Protein AF-A0A2P9H4E4-F1 (afdb_monomer_lite)

Sequence (121 aa):
MMVEVPLAALSIQDFEADFLSIGSNDLVQYLTAASRESGQLASLQDPLRLAALGLIRHVVTHASARNIDVSLCGDMAADPRCIPALLATGLRALSLAPAAQAAVRSAIAGFSGELPESASN

Radius of gyration: 14.09 Å; chains: 1; bounding box: 38×31×35 Å

Secondary structure (DSSP, 8-state):
-EE-SHHHHHTGGG---SEEEEEHHHHHHHHHT--TT-GGGGGGG-TT-HHHHHHHHHHHHHHHHTT-EEEEESHHHH-TTTHHHHHHTT--EE---GGGHHHHHHHHHT--SPPPPP---

Structure (mmCIF, N/CA/C/O backbone):
data_AF-A0A2P9H4E4-F1
#
_entry.id   AF-A0A2P9H4E4-F1
#
loop_
_atom_site.group_PDB
_atom_site.id
_atom_site.type_symbol
_atom_site.label_atom_id
_atom_site.label_alt_id
_atom_site.label_comp_id
_atom_site.label_asym_id
_atom_site.label_entity_id
_atom_site.label_seq_id
_atom_site.pdbx_PDB_ins_code
_atom_site.Cartn_x
_atom_site.Cartn_y
_atom_site.Cartn_z
_atom_site.occupancy
_atom_site.B_iso_or_equiv
_atom_site.auth_seq_id
_atom_site.auth_comp_id
_atom_site.auth_asym_id
_atom_site.auth_atom_id
_atom_site.pdbx_PDB_model_num
ATOM 1 N N . MET A 1 1 ? 3.877 3.255 -13.603 1.00 96.38 1 MET A N 1
ATOM 2 C CA . MET A 1 1 ? 2.403 3.300 -13.678 1.00 96.38 1 MET A CA 1
ATOM 3 C C . MET A 1 1 ? 1.810 3.310 -12.276 1.00 96.38 1 MET A C 1
ATOM 5 O O . MET A 1 1 ? 2.367 2.677 -11.384 1.00 96.38 1 MET A O 1
ATOM 9 N N . MET A 1 2 ? 0.708 4.032 -12.076 1.00 97.88 2 MET A N 1
ATOM 10 C CA . MET A 1 2 ? -0.043 3.999 -10.821 1.00 97.88 2 MET A CA 1
ATOM 11 C C . MET A 1 2 ? -0.971 2.777 -10.784 1.00 97.88 2 MET A C 1
ATOM 13 O O . MET A 1 2 ? -1.702 2.526 -11.737 1.00 97.88 2 MET A O 1
ATOM 17 N N . VAL A 1 3 ? -0.919 2.004 -9.700 1.00 98.25 3 VAL A N 1
ATOM 18 C CA . VAL A 1 3 ? -1.749 0.819 -9.459 1.00 98.25 3 VAL A CA 1
ATOM 19 C C . VAL A 1 3 ? -2.725 1.154 -8.338 1.00 98.25 3 VAL A C 1
ATOM 21 O O . VAL A 1 3 ? -2.450 0.936 -7.160 1.00 98.25 3 VAL A O 1
ATOM 24 N N . GLU A 1 4 ? -3.842 1.765 -8.709 1.00 97.62 4 GLU A N 1
ATOM 25 C CA . GLU A 1 4 ? -4.846 2.260 -7.756 1.00 97.62 4 GLU A CA 1
ATOM 26 C C . GLU A 1 4 ? -6.275 1.819 -8.091 1.00 97.62 4 GLU A C 1
ATOM 28 O O . GLU A 1 4 ? -7.189 1.993 -7.297 1.00 97.62 4 GLU A O 1
ATOM 33 N N . VAL A 1 5 ? -6.469 1.183 -9.247 1.00 97.44 5 VAL A N 1
ATOM 34 C CA . VAL A 1 5 ? -7.741 0.571 -9.638 1.00 97.44 5 VAL A CA 1
ATOM 35 C C . VAL A 1 5 ? -7.625 -0.946 -9.456 1.00 97.44 5 VAL A C 1
ATOM 37 O O . VAL A 1 5 ? -6.637 -1.524 -9.918 1.00 97.44 5 VAL A O 1
ATOM 40 N N . PRO A 1 6 ? -8.620 -1.633 -8.855 1.00 96.38 6 PRO A N 1
ATOM 41 C CA . PRO A 1 6 ? -8.560 -3.077 -8.626 1.00 96.38 6 PRO A CA 1
ATOM 42 C C . PRO A 1 6 ? -8.292 -3.894 -9.893 1.00 96.38 6 PRO A C 1
ATOM 44 O O . PRO A 1 6 ? -7.540 -4.859 -9.838 1.00 96.38 6 PRO A O 1
ATOM 47 N N . LEU A 1 7 ? -8.834 -3.474 -11.042 1.00 97.44 7 LEU A N 1
ATOM 48 C CA . LEU A 1 7 ? -8.539 -4.088 -12.340 1.00 97.44 7 LEU A CA 1
ATOM 49 C C . LEU A 1 7 ? -7.035 -4.080 -12.646 1.00 97.44 7 LEU A C 1
ATOM 51 O O . LEU A 1 7 ? -6.489 -5.111 -13.011 1.00 97.44 7 LEU A O 1
ATOM 55 N N . ALA A 1 8 ? -6.359 -2.943 -12.459 1.00 97.50 8 ALA A N 1
ATOM 56 C CA . ALA A 1 8 ? -4.927 -2.830 -12.726 1.00 97.50 8 ALA A CA 1
ATOM 57 C C . ALA A 1 8 ? -4.098 -3.715 -11.784 1.00 97.50 8 ALA A C 1
ATOM 59 O O . ALA A 1 8 ? -3.103 -4.296 -12.205 1.00 97.50 8 ALA A O 1
ATOM 60 N N . ALA A 1 9 ? -4.523 -3.845 -10.524 1.00 97.44 9 ALA A N 1
ATOM 61 C CA . ALA A 1 9 ? -3.876 -4.741 -9.572 1.00 97.44 9 ALA A CA 1
ATOM 62 C C . ALA A 1 9 ? -4.087 -6.219 -9.942 1.00 97.44 9 ALA A C 1
ATOM 64 O O . ALA A 1 9 ? -3.131 -6.979 -9.913 1.00 97.44 9 ALA A O 1
ATOM 65 N N . LEU A 1 10 ? -5.310 -6.619 -10.309 1.00 97.62 10 LEU A N 1
ATOM 66 C CA . LEU A 1 10 ? -5.666 -8.001 -10.670 1.00 97.62 10 LEU A CA 1
ATOM 67 C C . LEU A 1 10 ? -5.080 -8.457 -12.015 1.00 97.62 10 LEU A C 1
ATOM 69 O O . LEU A 1 10 ? -4.829 -9.644 -12.206 1.00 97.62 10 LEU A O 1
ATOM 73 N N . SER A 1 11 ? -4.893 -7.520 -12.942 1.00 97.19 11 SER A N 1
ATOM 74 C CA . SER A 1 11 ? -4.360 -7.752 -14.288 1.00 97.19 11 SER A CA 1
ATOM 75 C C . SER A 1 11 ? -2.938 -7.216 -14.440 1.00 97.19 11 SER A C 1
ATOM 77 O O . SER A 1 11 ? -2.539 -6.827 -15.533 1.00 97.19 11 SER A O 1
ATOM 79 N N . ILE A 1 12 ? -2.152 -7.159 -13.360 1.00 96.88 12 ILE A N 1
ATOM 80 C CA . 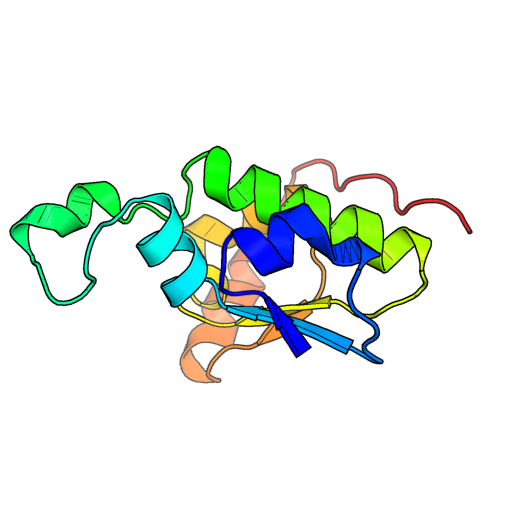ILE A 1 12 ? -0.846 -6.483 -13.374 1.00 96.88 12 ILE A CA 1
ATOM 81 C C . ILE A 1 12 ? 0.128 -7.069 -14.415 1.00 96.88 12 ILE A C 1
ATOM 83 O O . ILE A 1 12 ? 0.994 -6.359 -14.921 1.00 96.88 12 ILE A O 1
ATOM 87 N N . GLN A 1 13 ? -0.038 -8.340 -14.797 1.00 94.62 13 GLN A N 1
ATOM 88 C CA . GLN A 1 13 ? 0.718 -8.979 -15.878 1.00 94.62 13 GLN A CA 1
ATOM 89 C C . GLN A 1 13 ? 0.506 -8.376 -17.266 1.00 94.62 13 GLN A C 1
ATOM 91 O O . GLN A 1 13 ? 1.426 -8.466 -18.082 1.00 94.62 13 GLN A O 1
ATOM 96 N N . ASP A 1 14 ? -0.650 -7.755 -17.498 1.00 95.88 14 ASP A N 1
ATOM 97 C CA . ASP A 1 14 ? -1.063 -7.202 -18.789 1.00 95.88 14 ASP A CA 1
ATOM 98 C C . ASP A 1 14 ? -0.486 -5.796 -19.027 1.00 95.88 14 ASP A C 1
ATOM 100 O O . ASP A 1 14 ? -0.622 -5.239 -20.116 1.00 95.88 14 ASP A O 1
ATOM 104 N N . PHE A 1 15 ? 0.166 -5.213 -18.017 1.00 94.12 15 PHE A N 1
ATOM 105 C CA . PHE A 1 15 ? 0.745 -3.878 -18.088 1.00 94.12 15 PHE A CA 1
ATOM 106 C C . PHE A 1 15 ? 2.273 -3.936 -18.147 1.00 94.12 15 PHE A C 1
ATOM 108 O O . PHE A 1 15 ? 2.930 -4.679 -17.414 1.00 94.12 15 PHE A O 1
ATOM 115 N N . GLU A 1 16 ? 2.848 -3.092 -19.001 1.00 93.19 16 GLU A N 1
ATOM 116 C CA . GLU A 1 16 ? 4.286 -2.842 -19.062 1.00 93.19 16 GLU A CA 1
ATOM 117 C C . GLU A 1 16 ? 4.589 -1.482 -18.435 1.00 93.19 16 GLU A C 1
ATOM 119 O O . GLU A 1 16 ? 3.984 -0.465 -18.781 1.00 93.19 16 GLU A O 1
ATOM 124 N N . ALA A 1 17 ? 5.502 -1.464 -17.467 1.00 94.81 17 ALA A N 1
ATOM 125 C CA . ALA A 1 17 ? 5.954 -0.249 -16.812 1.00 94.81 17 ALA A CA 1
ATOM 126 C C . ALA A 1 17 ? 7.359 -0.455 -16.242 1.00 94.81 17 ALA A C 1
ATOM 128 O O . ALA A 1 17 ? 7.636 -1.501 -15.661 1.00 94.81 17 ALA A O 1
ATOM 129 N N . ASP A 1 18 ? 8.198 0.576 -16.325 1.00 95.00 18 ASP A N 1
ATOM 130 C CA . ASP A 1 18 ? 9.543 0.567 -15.729 1.00 95.00 18 ASP A CA 1
ATOM 131 C C . ASP A 1 18 ? 9.508 0.634 -14.191 1.00 95.00 18 ASP A C 1
ATOM 133 O O . ASP A 1 18 ? 10.479 0.320 -13.511 1.00 95.00 18 ASP A O 1
ATOM 137 N N . PHE A 1 19 ? 8.377 1.075 -13.635 1.00 96.50 19 PHE A N 1
ATOM 138 C CA . PHE A 1 19 ? 8.156 1.268 -12.205 1.00 96.50 19 PHE A CA 1
ATOM 139 C C . PHE A 1 19 ? 6.664 1.221 -11.874 1.00 96.50 19 PHE A C 1
ATOM 141 O O . PHE A 1 19 ? 5.838 1.728 -12.644 1.00 96.50 19 PHE A O 1
ATOM 148 N N . LEU A 1 20 ? 6.304 0.703 -10.701 1.00 98.25 20 LEU A N 1
ATOM 149 C CA . LEU A 1 20 ? 4.931 0.679 -10.196 1.00 98.25 20 LEU A CA 1
ATOM 150 C C . LEU A 1 20 ? 4.794 1.490 -8.901 1.00 98.25 20 LEU A C 1
ATOM 152 O O . LEU A 1 20 ? 5.603 1.384 -7.987 1.00 98.25 20 LEU A O 1
ATOM 156 N N . SER A 1 21 ? 3.720 2.272 -8.799 1.00 98.31 21 SER A N 1
ATOM 157 C CA . SER A 1 21 ? 3.348 2.984 -7.571 1.00 98.31 21 SER A CA 1
ATOM 158 C C . SER A 1 21 ? 1.934 2.602 -7.176 1.00 98.31 21 SER A C 1
ATOM 160 O O . SER A 1 21 ? 0.990 2.922 -7.892 1.00 98.31 21 SER A O 1
ATOM 162 N N . ILE A 1 22 ? 1.763 1.953 -6.034 1.00 98.62 22 ILE A N 1
ATOM 163 C CA . ILE A 1 22 ? 0.445 1.605 -5.508 1.00 98.62 22 ILE A CA 1
ATOM 164 C C . ILE A 1 22 ? -0.182 2.854 -4.883 1.00 98.62 22 ILE A C 1
ATOM 166 O O . ILE A 1 22 ? 0.367 3.410 -3.931 1.00 98.62 22 ILE A O 1
ATOM 170 N N . GLY A 1 23 ? -1.328 3.287 -5.410 1.00 98.06 23 GLY A N 1
ATOM 171 C CA . GLY A 1 23 ? -2.117 4.388 -4.854 1.00 98.06 23 GLY A CA 1
ATOM 172 C C . GLY A 1 23 ? -3.116 3.852 -3.836 1.00 98.06 23 GLY A C 1
ATOM 17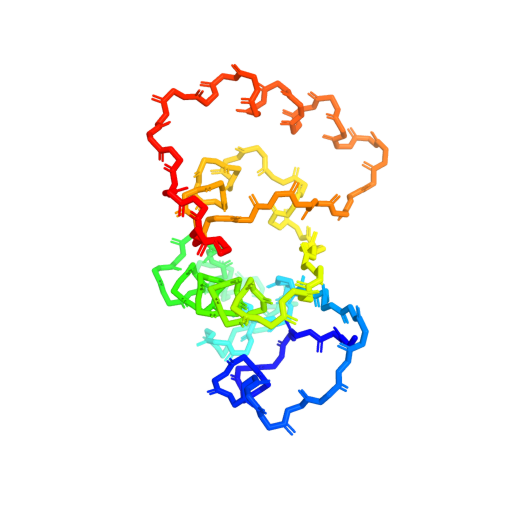3 O O . GLY A 1 23 ? -4.207 3.422 -4.203 1.00 98.06 23 GLY A O 1
ATOM 174 N N . SER A 1 24 ? -2.743 3.836 -2.553 1.00 97.06 24 SER A N 1
ATOM 175 C CA . SER A 1 24 ? -3.551 3.168 -1.517 1.00 97.06 24 SER A CA 1
ATOM 176 C C . SER A 1 24 ? -4.944 3.771 -1.325 1.00 97.06 24 SER A C 1
ATOM 178 O O . SER A 1 24 ? -5.901 3.032 -1.106 1.00 97.06 24 SER A O 1
ATOM 180 N N . ASN A 1 25 ? -5.069 5.092 -1.440 1.00 95.62 25 ASN A N 1
ATOM 181 C CA . ASN A 1 25 ? -6.320 5.793 -1.167 1.00 95.62 25 ASN A CA 1
ATOM 182 C C . ASN A 1 25 ? -7.427 5.377 -2.145 1.00 95.62 25 ASN A C 1
ATOM 184 O O . ASN A 1 25 ? -8.516 4.983 -1.724 1.00 95.62 25 ASN A O 1
ATOM 188 N N . ASP A 1 26 ? -7.124 5.406 -3.440 1.00 96.38 26 ASP A N 1
ATOM 189 C CA . ASP A 1 26 ? -8.076 5.042 -4.486 1.00 96.38 26 ASP A CA 1
ATOM 190 C C . ASP A 1 26 ? -8.265 3.522 -4.556 1.00 96.38 26 ASP A C 1
ATOM 192 O O . ASP A 1 26 ? -9.398 3.056 -4.684 1.00 96.38 26 ASP A O 1
ATOM 196 N N . LEU A 1 27 ? -7.205 2.735 -4.326 1.00 96.50 27 LEU A N 1
ATOM 197 C CA . LEU A 1 27 ? -7.312 1.277 -4.262 1.00 96.50 27 LEU A CA 1
ATOM 198 C C . LEU A 1 27 ? -8.301 0.833 -3.179 1.00 96.50 27 LEU A C 1
ATOM 200 O O . LEU A 1 27 ? -9.203 0.041 -3.453 1.00 96.50 27 LEU A O 1
ATOM 204 N N . VAL A 1 28 ? -8.170 1.362 -1.960 1.00 95.12 28 VAL A N 1
ATOM 205 C CA . VAL A 1 28 ? -9.083 1.051 -0.851 1.00 95.12 28 VAL A CA 1
ATOM 206 C C . VAL A 1 28 ? -10.493 1.552 -1.155 1.00 95.12 28 VAL A C 1
ATOM 208 O O . VAL A 1 28 ? -11.454 0.812 -0.944 1.00 95.12 28 VAL A O 1
ATOM 211 N N . GLN A 1 29 ? -10.638 2.763 -1.693 1.00 95.25 29 GLN A N 1
ATOM 212 C CA . GLN A 1 29 ? -11.939 3.329 -2.058 1.00 95.25 29 GLN A CA 1
ATOM 213 C C . GLN A 1 29 ? -12.683 2.461 -3.083 1.00 95.25 29 GLN A C 1
ATOM 215 O O . GLN A 1 29 ? 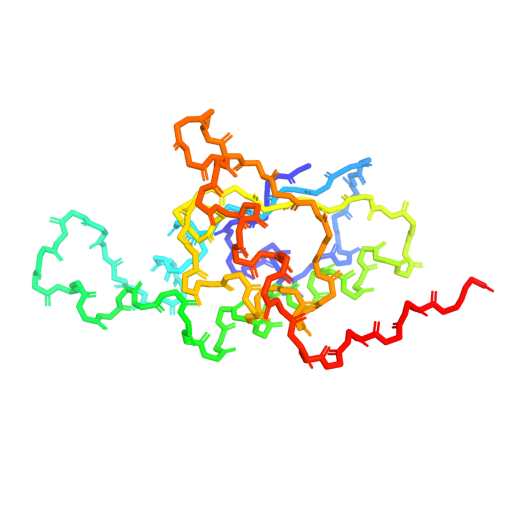-13.853 2.132 -2.875 1.00 95.25 29 GLN A O 1
ATOM 220 N N . TYR A 1 30 ? -12.019 2.045 -4.163 1.00 95.56 30 TYR A N 1
ATOM 221 C CA . TYR A 1 30 ? -12.638 1.209 -5.191 1.00 95.56 30 TYR A CA 1
ATOM 222 C C . TYR A 1 30 ? -12.918 -0.213 -4.703 1.00 95.56 30 TYR A C 1
ATOM 224 O O . TYR A 1 30 ? -13.957 -0.773 -5.047 1.00 95.56 30 TYR A O 1
ATOM 232 N N . LEU A 1 31 ? -12.049 -0.793 -3.869 1.00 93.69 31 LEU A N 1
ATOM 233 C CA . LEU A 1 31 ? -12.286 -2.118 -3.286 1.00 93.69 31 LEU A CA 1
ATOM 234 C C . LEU A 1 31 ? -13.493 -2.158 -2.355 1.00 93.69 31 LEU A C 1
ATOM 236 O O . LEU A 1 31 ? -14.195 -3.162 -2.280 1.00 93.69 31 LEU A O 1
ATOM 240 N N . THR A 1 32 ? -13.700 -1.081 -1.609 1.00 92.38 32 THR A N 1
ATOM 241 C CA . THR A 1 32 ? -14.730 -1.008 -0.568 1.00 92.38 32 THR A CA 1
ATOM 242 C C . THR A 1 32 ? -16.028 -0.394 -1.076 1.00 92.38 32 THR A C 1
ATOM 244 O O . THR A 1 32 ? -17.022 -0.396 -0.352 1.00 92.38 32 THR A O 1
ATOM 247 N N . ALA A 1 33 ? -16.020 0.127 -2.310 1.00 93.69 33 ALA A N 1
ATOM 248 C CA . ALA A 1 33 ? -17.087 0.939 -2.885 1.00 93.69 33 ALA A CA 1
ATOM 249 C C . ALA A 1 33 ? -17.519 2.091 -1.953 1.00 93.69 33 ALA A C 1
ATOM 251 O O . ALA A 1 33 ? -18.690 2.475 -1.915 1.00 93.69 33 ALA A O 1
ATOM 252 N N . ALA A 1 34 ? -16.570 2.642 -1.188 1.00 93.12 34 ALA A N 1
ATOM 253 C CA . ALA A 1 34 ? -16.822 3.651 -0.169 1.00 93.12 34 ALA A CA 1
ATOM 254 C C . ALA A 1 34 ? -16.092 4.956 -0.494 1.00 93.12 34 ALA A C 1
ATOM 256 O O . ALA A 1 34 ? -14.865 5.012 -0.462 1.00 93.12 34 ALA A O 1
ATOM 257 N N . SER A 1 35 ? -16.848 6.025 -0.764 1.00 91.12 35 SER A N 1
ATOM 258 C CA . SER A 1 35 ? -16.303 7.363 -1.052 1.00 91.12 35 SER A CA 1
ATOM 259 C C . SER A 1 35 ? -15.638 8.001 0.170 1.00 91.12 35 SER A C 1
ATOM 261 O O . SER A 1 35 ? -16.249 8.042 1.240 1.00 91.12 35 SER A O 1
ATOM 263 N N . ARG A 1 36 ? -14.411 8.526 0.019 1.00 88.31 36 ARG A N 1
ATOM 264 C CA . ARG A 1 36 ? -13.629 9.204 1.085 1.00 88.31 36 ARG A CA 1
ATOM 265 C C . ARG A 1 36 ? -14.292 10.467 1.619 1.00 88.31 36 ARG A C 1
ATOM 267 O O . ARG A 1 36 ? -14.144 10.795 2.789 1.00 88.31 36 ARG A O 1
ATOM 274 N N . GLU A 1 37 ? -15.119 11.095 0.795 1.00 91.06 37 GLU A N 1
ATOM 275 C CA . GLU A 1 37 ? -15.878 12.290 1.165 1.00 91.06 37 GLU A CA 1
ATOM 276 C C . GLU A 1 37 ? -17.116 11.965 2.022 1.00 91.06 37 GLU A C 1
ATOM 278 O O . GLU A 1 37 ? -17.743 12.857 2.593 1.00 91.06 37 GLU A O 1
ATOM 283 N N . SER A 1 38 ? -17.502 10.686 2.121 1.00 90.06 38 SER A N 1
ATOM 284 C CA . SER A 1 38 ? -18.669 10.268 2.896 1.00 90.06 38 SER A CA 1
ATOM 285 C C . SER A 1 38 ? -18.271 9.796 4.290 1.00 90.06 38 SER A C 1
ATOM 287 O O . SER A 1 38 ? -17.896 8.641 4.495 1.00 90.06 38 SER A O 1
ATOM 289 N N . GLY A 1 39 ? -18.459 10.662 5.290 1.00 88.75 39 GLY A N 1
ATOM 290 C CA . GLY A 1 39 ? -18.224 10.308 6.696 1.00 88.75 39 GLY A CA 1
ATOM 291 C C . GLY A 1 39 ? -19.047 9.106 7.185 1.00 88.75 39 GLY A C 1
ATOM 292 O O . GLY A 1 39 ? -18.613 8.389 8.083 1.00 88.75 39 GLY A O 1
ATOM 293 N N . GLN A 1 40 ? -20.198 8.822 6.561 1.00 92.56 40 GLN A N 1
ATOM 294 C CA . GLN A 1 40 ? -21.022 7.644 6.871 1.00 92.56 40 GLN A CA 1
ATOM 295 C C . GLN A 1 40 ? -20.347 6.321 6.480 1.00 92.56 40 GLN A C 1
ATOM 297 O O . GLN A 1 40 ? -20.675 5.279 7.043 1.00 92.56 40 GLN A O 1
ATOM 302 N N . LEU A 1 41 ? -19.410 6.355 5.527 1.00 91.38 41 LEU A N 1
ATOM 303 C CA . LEU A 1 41 ? -18.716 5.178 5.004 1.00 91.38 41 LEU A CA 1
ATOM 304 C C . LEU A 1 41 ? -17.283 5.043 5.539 1.00 91.38 41 LEU A C 1
ATOM 306 O O . LEU A 1 41 ? -16.576 4.125 5.137 1.00 91.38 41 LEU A O 1
ATOM 310 N N . ALA A 1 42 ? -16.850 5.904 6.466 1.00 87.94 42 ALA A N 1
ATOM 311 C CA . ALA A 1 42 ? -15.481 5.902 6.990 1.00 87.94 42 ALA A CA 1
ATOM 312 C C . ALA A 1 42 ? -15.072 4.547 7.604 1.00 87.94 42 ALA A C 1
ATOM 314 O O . ALA A 1 42 ? -13.939 4.098 7.443 1.00 87.94 42 ALA A O 1
ATOM 315 N N . SER A 1 43 ? -16.005 3.833 8.244 1.00 88.69 43 SER A N 1
ATOM 316 C CA . SER A 1 43 ? -15.758 2.482 8.776 1.00 88.69 43 SER A CA 1
ATOM 317 C C . SER A 1 43 ? -15.478 1.445 7.680 1.00 88.69 43 SER A C 1
ATOM 319 O O . SER A 1 43 ? -14.834 0.423 7.923 1.00 88.69 43 SER A O 1
ATOM 321 N N . LEU A 1 44 ? -15.933 1.695 6.450 1.00 88.44 44 LEU A N 1
ATOM 322 C CA . LEU A 1 44 ? -15.647 0.872 5.283 1.00 88.44 44 LEU A CA 1
ATOM 323 C C . LEU A 1 44 ? -14.307 1.218 4.631 1.00 88.44 44 LEU A C 1
ATOM 325 O O . LEU A 1 44 ? -13.914 0.491 3.736 1.00 88.44 44 LEU A O 1
ATOM 329 N N . GLN A 1 45 ? -13.562 2.218 5.091 1.00 87.06 45 GLN A N 1
ATOM 330 C CA . GLN A 1 45 ? -12.295 2.628 4.469 1.00 87.06 45 GLN A CA 1
ATOM 331 C C . GLN A 1 45 ? -11.055 2.159 5.215 1.00 87.06 45 GLN A C 1
ATOM 333 O O . GLN A 1 45 ? -9.969 2.671 4.972 1.00 87.06 45 GLN A O 1
ATOM 338 N N . ASP A 1 46 ? -11.201 1.186 6.115 1.00 87.75 46 ASP A N 1
ATOM 339 C CA . ASP A 1 46 ? -10.059 0.623 6.826 1.00 87.75 46 ASP A CA 1
ATOM 340 C C . ASP A 1 46 ? -9.026 0.049 5.832 1.00 87.75 46 ASP A C 1
ATOM 342 O O . ASP A 1 46 ? -9.309 -0.954 5.161 1.00 87.75 46 ASP A O 1
ATOM 346 N N . PRO A 1 47 ? -7.827 0.649 5.723 1.00 84.38 47 PRO A N 1
ATOM 347 C CA . PRO A 1 47 ? -6.811 0.186 4.789 1.00 84.38 47 PRO A CA 1
ATOM 348 C C . PRO A 1 47 ? -6.225 -1.183 5.158 1.00 84.38 47 PRO A C 1
ATOM 350 O O . PRO A 1 47 ? -5.623 -1.844 4.313 1.00 84.38 47 PRO A O 1
ATOM 353 N N . LEU A 1 48 ? -6.402 -1.635 6.403 1.00 87.50 48 LEU A N 1
ATOM 354 C CA . LEU A 1 48 ? -5.897 -2.920 6.888 1.00 87.50 48 LEU A CA 1
ATOM 355 C C . LEU A 1 48 ? -6.821 -4.099 6.562 1.00 87.50 48 LEU A C 1
ATOM 357 O O . LEU A 1 48 ? -6.583 -5.225 7.006 1.00 87.50 48 LEU A O 1
ATOM 361 N N . ARG A 1 49 ? -7.861 -3.886 5.749 1.00 85.44 49 ARG A N 1
ATOM 362 C CA . ARG A 1 49 ? -8.672 -4.989 5.232 1.00 85.44 49 ARG A CA 1
ATOM 363 C C . ARG A 1 49 ? -7.811 -5.962 4.430 1.00 85.44 49 ARG A C 1
ATOM 365 O O . ARG A 1 49 ? -7.053 -5.572 3.543 1.00 85.44 49 ARG A O 1
ATOM 372 N N . LEU A 1 50 ? -8.019 -7.257 4.679 1.00 80.69 50 LEU A N 1
ATOM 373 C CA . LEU A 1 50 ? -7.269 -8.344 4.038 1.00 80.69 50 LEU A CA 1
ATOM 374 C C . LEU A 1 50 ? -7.296 -8.278 2.503 1.00 80.69 50 LEU A C 1
ATOM 376 O O . LEU A 1 50 ? -6.308 -8.630 1.868 1.00 80.69 50 LEU A O 1
ATOM 380 N N . ALA A 1 51 ? -8.389 -7.788 1.908 1.00 87.00 51 ALA A N 1
ATOM 381 C CA . ALA A 1 51 ? -8.497 -7.618 0.459 1.00 87.00 51 ALA A CA 1
ATOM 382 C C . ALA A 1 51 ? -7.472 -6.613 -0.104 1.00 87.00 51 ALA A C 1
ATOM 384 O O . ALA A 1 51 ? -6.846 -6.890 -1.125 1.00 87.00 51 ALA A O 1
ATOM 385 N N . ALA A 1 52 ? -7.256 -5.480 0.575 1.00 92.75 52 ALA A N 1
ATOM 386 C CA . ALA A 1 52 ? -6.289 -4.471 0.143 1.00 92.75 52 ALA A CA 1
ATOM 387 C C . ALA A 1 52 ? -4.852 -4.995 0.277 1.00 92.75 52 ALA A C 1
ATOM 389 O O . ALA A 1 52 ? -4.088 -4.964 -0.685 1.00 92.75 52 ALA A O 1
ATOM 390 N N . LEU A 1 53 ? -4.510 -5.572 1.434 1.00 95.44 53 LEU A N 1
ATOM 391 C CA . LEU A 1 53 ? -3.196 -6.186 1.666 1.00 95.44 53 LEU A CA 1
ATOM 392 C C . LEU A 1 53 ? -2.915 -7.344 0.695 1.00 95.44 53 LEU A C 1
ATOM 394 O O . LEU A 1 53 ? -1.789 -7.493 0.222 1.00 95.44 53 LEU A O 1
ATOM 398 N N . GLY A 1 54 ? -3.937 -8.135 0.359 1.00 95.44 54 GLY A N 1
ATOM 399 C CA . GLY A 1 54 ? -3.850 -9.211 -0.626 1.00 95.44 54 GLY A CA 1
ATOM 400 C C . GLY A 1 54 ? -3.494 -8.705 -2.024 1.00 95.44 54 GLY A C 1
ATOM 401 O O . GLY A 1 54 ? -2.589 -9.255 -2.651 1.00 95.44 54 GLY A O 1
ATOM 402 N N . LEU A 1 55 ? -4.136 -7.626 -2.489 1.00 96.44 55 LEU A N 1
ATOM 403 C CA . LEU A 1 55 ? -3.792 -7.013 -3.776 1.00 96.44 55 LEU A CA 1
ATOM 404 C C . LEU A 1 55 ? -2.410 -6.361 -3.768 1.00 96.44 55 LEU A C 1
ATOM 406 O O . LEU A 1 55 ? -1.665 -6.525 -4.730 1.00 96.44 55 LEU A O 1
ATOM 410 N N . ILE A 1 56 ? -2.031 -5.686 -2.681 1.00 97.69 56 ILE A N 1
ATOM 411 C CA . ILE A 1 56 ? -0.681 -5.123 -2.536 1.00 97.69 56 ILE A CA 1
ATOM 412 C C . ILE A 1 56 ? 0.364 -6.237 -2.647 1.00 97.69 56 ILE A C 1
ATOM 414 O O . ILE A 1 56 ? 1.312 -6.116 -3.420 1.00 97.69 56 ILE A O 1
ATOM 418 N N . ARG A 1 57 ? 0.174 -7.349 -1.924 1.00 97.12 57 ARG A N 1
ATOM 419 C CA . ARG A 1 57 ? 1.066 -8.512 -2.004 1.00 97.12 57 ARG A CA 1
ATOM 420 C C . ARG A 1 57 ? 1.127 -9.082 -3.415 1.00 97.12 57 ARG A C 1
ATOM 422 O O . ARG A 1 57 ? 2.220 -9.359 -3.893 1.00 97.12 57 ARG A O 1
ATOM 429 N N . HIS A 1 58 ? -0.015 -9.235 -4.080 1.00 97.12 58 HIS A N 1
ATOM 430 C CA . HIS A 1 58 ? -0.072 -9.741 -5.449 1.00 97.12 58 HIS A CA 1
ATOM 431 C C . HIS A 1 58 ? 0.753 -8.874 -6.416 1.00 97.12 58 HIS A C 1
ATOM 433 O O . HIS A 1 58 ? 1.609 -9.401 -7.125 1.00 97.12 58 HIS A O 1
ATOM 439 N N . VAL A 1 59 ? 0.574 -7.550 -6.369 1.00 97.94 59 VAL A N 1
ATOM 440 C CA . VAL A 1 59 ? 1.338 -6.596 -7.190 1.00 97.94 59 VAL A CA 1
ATOM 441 C C . VAL A 1 59 ? 2.834 -6.677 -6.880 1.00 97.94 59 VAL A C 1
ATOM 443 O O . VAL A 1 59 ? 3.641 -6.776 -7.800 1.00 97.94 59 VAL A O 1
ATOM 446 N N . VAL A 1 60 ? 3.212 -6.689 -5.597 1.00 97.62 60 VAL A N 1
ATOM 447 C CA . VAL A 1 60 ? 4.618 -6.778 -5.167 1.00 97.62 60 VAL A CA 1
ATOM 448 C C . VAL A 1 60 ? 5.267 -8.086 -5.625 1.00 97.62 60 VAL A C 1
ATOM 450 O O . VAL A 1 60 ? 6.369 -8.062 -6.166 1.00 97.62 60 VAL A O 1
ATOM 453 N N . THR A 1 61 ? 4.595 -9.226 -5.447 1.00 96.25 61 THR A N 1
ATOM 454 C CA . THR A 1 61 ? 5.112 -10.535 -5.876 1.00 96.25 61 THR A CA 1
ATOM 455 C C . THR A 1 61 ? 5.316 -10.582 -7.389 1.00 96.25 61 THR A C 1
ATOM 457 O O . THR A 1 61 ? 6.367 -11.023 -7.850 1.00 96.25 61 THR A O 1
ATOM 460 N N . HIS A 1 62 ? 4.350 -10.090 -8.166 1.00 95.88 62 HIS A N 1
ATOM 461 C CA . HIS A 1 62 ? 4.449 -10.083 -9.624 1.00 95.88 62 HIS A CA 1
ATOM 462 C C . HIS A 1 62 ? 5.559 -9.162 -10.141 1.00 95.88 62 HIS A C 1
ATOM 464 O O . HIS A 1 62 ? 6.336 -9.542 -11.015 1.00 95.88 62 HIS A O 1
ATOM 470 N N . ALA A 1 63 ? 5.663 -7.960 -9.578 1.00 95.94 63 ALA A N 1
ATOM 471 C CA . ALA A 1 63 ? 6.703 -7.007 -9.941 1.00 95.94 63 ALA A CA 1
ATOM 472 C C . ALA A 1 63 ? 8.102 -7.523 -9.584 1.00 95.94 63 ALA A C 1
ATOM 474 O O . ALA A 1 63 ? 9.013 -7.435 -10.406 1.00 95.94 63 ALA A O 1
ATOM 475 N N . SER A 1 64 ? 8.248 -8.154 -8.412 1.00 94.69 64 SER A N 1
ATOM 476 C CA . SER A 1 64 ? 9.496 -8.800 -7.995 1.00 94.69 64 SER A CA 1
ATOM 477 C C . SER A 1 64 ? 9.935 -9.874 -8.989 1.00 94.69 64 SER A C 1
ATOM 479 O O . SER A 1 64 ? 11.103 -9.907 -9.353 1.00 94.69 64 SER A O 1
ATOM 481 N N . ALA A 1 65 ? 9.013 -10.708 -9.484 1.00 94.25 65 ALA A N 1
ATOM 482 C CA . ALA A 1 65 ? 9.321 -11.735 -10.484 1.00 94.25 65 ALA A CA 1
ATOM 483 C C . ALA A 1 65 ? 9.769 -11.158 -11.842 1.00 94.25 65 ALA A C 1
ATOM 485 O O . ALA A 1 65 ? 10.337 -11.871 -12.666 1.00 94.25 65 ALA A O 1
ATOM 486 N N . ARG A 1 66 ? 9.503 -9.871 -12.090 1.00 94.44 66 ARG A N 1
ATOM 487 C CA . ARG A 1 66 ? 9.847 -9.151 -13.325 1.00 94.44 66 ARG A CA 1
ATOM 488 C C . ARG A 1 66 ? 10.962 -8.125 -13.128 1.00 94.44 66 ARG A C 1
ATOM 490 O O . ARG A 1 66 ? 11.259 -7.398 -14.069 1.00 94.44 66 ARG A O 1
ATOM 497 N N . ASN A 1 67 ? 11.576 -8.069 -11.943 1.00 94.94 67 ASN A N 1
ATOM 498 C CA . ASN A 1 67 ? 12.565 -7.053 -11.573 1.00 94.94 67 ASN A CA 1
ATOM 499 C C . ASN A 1 67 ? 12.056 -5.611 -11.775 1.00 94.94 67 ASN A C 1
ATOM 501 O O . ASN A 1 67 ? 12.803 -4.736 -12.206 1.00 94.94 67 ASN A O 1
ATOM 505 N N . ILE A 1 68 ? 10.774 -5.373 -11.486 1.00 96.44 68 ILE A N 1
ATOM 506 C CA . ILE A 1 68 ? 10.158 -4.044 -11.536 1.00 96.44 68 ILE A CA 1
ATOM 507 C C . ILE A 1 68 ? 10.063 -3.497 -10.114 1.00 96.44 68 ILE A C 1
ATOM 509 O O . ILE A 1 68 ? 9.494 -4.134 -9.225 1.00 96.44 68 ILE A O 1
ATOM 513 N N . ASP A 1 69 ? 10.580 -2.289 -9.915 1.00 96.69 69 ASP A N 1
ATOM 514 C CA . ASP A 1 69 ? 10.501 -1.594 -8.637 1.00 96.69 69 ASP A CA 1
ATOM 515 C C . ASP A 1 69 ? 9.053 -1.199 -8.304 1.00 96.69 69 ASP A C 1
ATOM 517 O O . ASP A 1 69 ? 8.298 -0.717 -9.156 1.00 96.69 69 ASP A O 1
ATOM 521 N N . VAL A 1 70 ? 8.673 -1.372 -7.032 1.00 98.19 70 VAL A N 1
ATOM 522 C CA . VAL A 1 70 ? 7.339 -1.028 -6.517 1.00 98.19 70 VAL A CA 1
ATOM 523 C C . VAL A 1 70 ? 7.450 -0.130 -5.297 1.00 98.19 70 VAL A C 1
ATOM 525 O O . VAL A 1 70 ? 8.110 -0.487 -4.319 1.00 98.19 70 VAL A O 1
ATOM 528 N N . SER A 1 71 ? 6.729 0.989 -5.309 1.00 98.38 71 SER A N 1
ATOM 529 C CA . SER A 1 71 ? 6.457 1.784 -4.110 1.00 98.38 71 SER A CA 1
ATOM 530 C C . SER A 1 71 ? 4.968 1.847 -3.783 1.00 98.38 71 SER A C 1
ATOM 532 O O . SER A 1 71 ? 4.117 1.475 -4.591 1.00 98.38 71 SER A O 1
ATOM 534 N N . LEU A 1 72 ? 4.644 2.337 -2.587 1.00 98.56 72 LEU A N 1
ATOM 535 C CA . LEU A 1 72 ? 3.282 2.705 -2.207 1.00 98.56 72 LEU A CA 1
ATOM 536 C C . LEU A 1 72 ? 3.228 4.173 -1.788 1.00 98.56 72 LEU A C 1
ATOM 538 O O . LEU A 1 72 ? 4.066 4.632 -1.010 1.00 98.56 72 LEU A O 1
ATOM 542 N N . CYS A 1 73 ? 2.214 4.885 -2.274 1.00 98.00 73 CYS A N 1
ATOM 543 C CA . CYS A 1 73 ? 1.850 6.232 -1.851 1.00 98.00 73 CYS A CA 1
ATOM 544 C C . CYS A 1 73 ? 0.424 6.273 -1.272 1.00 98.00 73 CYS A C 1
ATOM 546 O O . CYS A 1 73 ? -0.344 5.306 -1.343 1.00 98.00 73 CYS A O 1
ATOM 548 N N . GLY A 1 74 ? 0.070 7.414 -0.685 1.00 95.69 74 GLY A N 1
ATOM 549 C CA . GLY A 1 74 ? -1.204 7.623 0.004 1.00 95.69 74 GLY A CA 1
ATOM 550 C C . GLY A 1 74 ? -1.111 7.358 1.504 1.00 95.69 74 GLY A C 1
ATOM 551 O O . GLY A 1 74 ? -0.026 7.185 2.063 1.00 95.69 74 GLY A O 1
ATOM 552 N N . ASP A 1 75 ? -2.261 7.348 2.160 1.00 95.50 75 ASP A N 1
ATOM 553 C CA . ASP A 1 75 ? -2.370 7.464 3.613 1.00 95.50 75 ASP A CA 1
ATOM 554 C C . ASP A 1 75 ? -1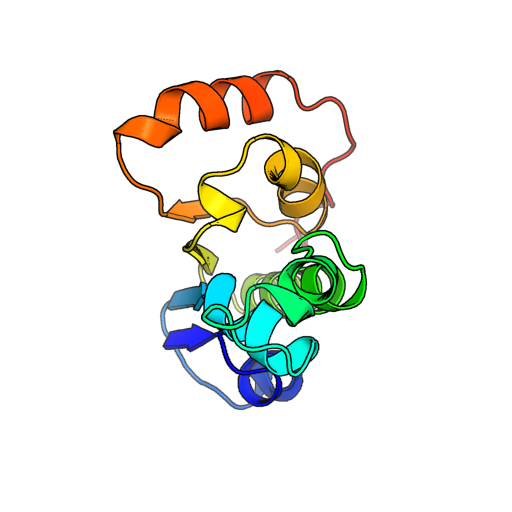.787 6.233 4.316 1.00 95.50 75 ASP A C 1
ATOM 556 O O . ASP A 1 75 ? -1.159 6.360 5.367 1.00 95.50 75 ASP A O 1
ATOM 560 N N . MET A 1 76 ? -1.869 5.054 3.686 1.00 96.44 76 MET A N 1
ATOM 561 C CA . MET A 1 76 ? -1.234 3.833 4.194 1.00 96.44 76 MET A CA 1
ATOM 562 C C . MET A 1 76 ? 0.287 3.963 4.340 1.00 96.44 76 MET A C 1
ATOM 564 O O . MET A 1 76 ? 0.851 3.400 5.275 1.00 96.44 76 MET A O 1
ATOM 568 N N . ALA A 1 77 ? 0.965 4.693 3.445 1.00 97.56 77 ALA A N 1
ATOM 569 C CA . ALA A 1 77 ? 2.414 4.895 3.542 1.00 97.56 77 ALA A CA 1
ATOM 570 C C . ALA A 1 77 ? 2.796 5.824 4.699 1.00 97.56 77 ALA A C 1
ATOM 572 O O . ALA A 1 77 ? 3.913 5.738 5.206 1.00 97.56 77 ALA A O 1
ATOM 573 N N . ALA A 1 78 ? 1.891 6.721 5.095 1.00 97.25 78 ALA A N 1
ATOM 574 C CA . ALA A 1 78 ? 2.116 7.700 6.149 1.00 97.25 78 ALA A CA 1
ATOM 575 C C . ALA A 1 78 ? 1.625 7.234 7.531 1.00 97.25 78 ALA A C 1
ATOM 577 O O . ALA A 1 78 ? 1.979 7.867 8.525 1.00 97.25 78 ALA A O 1
ATOM 578 N N . ASP A 1 79 ? 0.840 6.155 7.611 1.00 96.38 79 ASP A N 1
ATOM 579 C CA . ASP A 1 79 ? 0.280 5.629 8.857 1.00 96.38 79 ASP A CA 1
ATOM 580 C C . ASP A 1 79 ? 1.180 4.542 9.484 1.00 96.38 79 ASP A C 1
ATOM 582 O O . ASP A 1 79 ? 1.252 3.422 8.964 1.00 96.38 79 ASP A O 1
ATOM 586 N N . PRO A 1 80 ? 1.809 4.803 10.649 1.00 96.50 80 PRO A N 1
ATOM 587 C CA . PRO A 1 80 ? 2.615 3.825 11.383 1.00 96.50 80 PRO A CA 1
ATOM 588 C C . PRO A 1 80 ? 1.917 2.484 11.645 1.00 96.50 80 PRO A C 1
ATOM 590 O O . PRO A 1 80 ? 2.581 1.449 11.688 1.00 96.50 80 PRO A O 1
ATOM 593 N N . ARG A 1 81 ? 0.585 2.476 11.797 1.00 95.44 81 ARG A N 1
ATOM 594 C CA . ARG A 1 81 ? -0.206 1.259 12.050 1.00 95.44 81 ARG A CA 1
ATOM 595 C C . ARG A 1 81 ? -0.231 0.324 10.843 1.00 95.44 81 ARG A C 1
ATOM 597 O O . ARG A 1 81 ? -0.379 -0.882 11.012 1.00 95.44 81 ARG A O 1
ATOM 604 N N . CYS A 1 82 ? -0.075 0.871 9.637 1.00 96.38 82 CYS A N 1
ATOM 605 C CA . CYS A 1 82 ? -0.071 0.104 8.394 1.00 96.38 82 CYS A CA 1
ATOM 606 C C . CYS A 1 82 ? 1.282 -0.556 8.110 1.00 96.38 82 CYS A C 1
ATOM 608 O O . CYS A 1 82 ? 1.337 -1.578 7.427 1.00 96.38 82 CYS A O 1
ATOM 610 N N . ILE A 1 83 ? 2.372 -0.010 8.653 1.00 96.56 83 ILE A N 1
ATOM 611 C CA . ILE A 1 83 ? 3.744 -0.401 8.308 1.00 96.56 83 ILE A CA 1
ATOM 612 C C . ILE A 1 83 ? 4.023 -1.896 8.513 1.00 96.56 83 ILE A C 1
ATOM 614 O O . ILE A 1 83 ? 4.522 -2.510 7.570 1.00 96.56 83 ILE A O 1
ATOM 618 N N . PRO A 1 84 ? 3.675 -2.537 9.650 1.00 95.19 84 PRO A N 1
ATOM 619 C CA . PRO A 1 84 ? 3.932 -3.967 9.816 1.00 95.19 84 PRO A CA 1
ATOM 620 C C . PRO A 1 84 ? 3.236 -4.825 8.754 1.00 95.19 84 PRO A C 1
ATOM 622 O O . PRO A 1 84 ? 3.838 -5.744 8.202 1.00 95.19 84 PRO A O 1
ATOM 625 N N . ALA A 1 85 ? 1.983 -4.494 8.431 1.00 95.25 85 ALA A N 1
ATOM 626 C CA . ALA A 1 85 ? 1.207 -5.215 7.431 1.00 95.25 85 ALA A CA 1
ATOM 627 C C . ALA A 1 85 ? 1.772 -5.009 6.018 1.00 95.25 85 ALA A C 1
ATOM 629 O O . ALA A 1 85 ? 1.881 -5.969 5.262 1.00 95.25 85 ALA A O 1
ATOM 630 N N . LEU A 1 86 ? 2.191 -3.784 5.682 1.00 96.44 86 LEU A N 1
ATOM 631 C CA . LEU A 1 86 ? 2.832 -3.465 4.404 1.00 96.44 86 LEU A CA 1
ATOM 632 C C . LEU A 1 86 ? 4.188 -4.166 4.238 1.00 96.44 86 LEU A C 1
ATOM 634 O O . LEU A 1 86 ? 4.484 -4.705 3.176 1.00 96.44 86 LEU A O 1
ATOM 638 N N . LEU A 1 87 ? 5.014 -4.220 5.284 1.00 96.19 87 LEU A N 1
ATOM 639 C CA . LEU A 1 87 ? 6.287 -4.948 5.233 1.00 96.19 87 LEU A CA 1
ATOM 640 C C . LEU A 1 87 ? 6.070 -6.451 5.006 1.00 96.19 87 LEU A C 1
ATOM 642 O O . LEU A 1 87 ? 6.812 -7.068 4.230 1.00 96.19 87 LEU A O 1
ATOM 646 N N . ALA A 1 88 ? 5.022 -7.013 5.618 1.00 94.06 88 ALA A N 1
ATOM 647 C CA . ALA A 1 88 ? 4.613 -8.406 5.459 1.00 94.06 88 ALA A CA 1
ATOM 648 C C . ALA A 1 88 ? 4.082 -8.742 4.051 1.00 94.06 88 ALA A C 1
ATOM 650 O O . ALA A 1 88 ? 4.090 -9.908 3.664 1.00 94.06 88 ALA A O 1
ATOM 651 N N . THR A 1 89 ? 3.674 -7.757 3.238 1.00 95.38 89 THR A N 1
ATOM 652 C CA . THR A 1 89 ? 3.357 -8.002 1.817 1.00 95.38 89 THR A CA 1
ATOM 653 C C . THR A 1 89 ? 4.604 -8.107 0.936 1.00 95.38 89 THR A C 1
ATOM 655 O O . THR A 1 89 ? 4.480 -8.410 -0.248 1.00 95.38 89 THR A O 1
ATOM 658 N N . GLY A 1 90 ? 5.791 -7.832 1.485 1.00 95.38 90 GLY A N 1
ATOM 659 C CA . GLY A 1 90 ? 7.055 -7.769 0.748 1.00 95.38 90 GLY A CA 1
ATOM 660 C C . GLY A 1 90 ? 7.406 -6.368 0.243 1.00 95.38 90 GLY A C 1
ATOM 661 O O . GLY A 1 90 ? 8.451 -6.195 -0.375 1.00 95.38 90 GLY A O 1
ATOM 662 N N . LEU A 1 91 ? 6.574 -5.355 0.511 1.00 96.69 91 LEU A N 1
ATOM 663 C CA . LEU A 1 91 ? 6.831 -3.985 0.076 1.00 96.69 91 LEU A CA 1
ATOM 664 C C . LEU A 1 91 ? 8.074 -3.414 0.781 1.00 96.69 91 LEU A C 1
ATOM 666 O O . LEU A 1 91 ? 8.276 -3.634 1.980 1.00 96.69 91 LEU A O 1
ATOM 670 N N . ARG A 1 92 ? 8.915 -2.678 0.044 1.00 95.75 92 ARG A N 1
ATOM 671 C CA . ARG A 1 92 ? 10.161 -2.084 0.573 1.00 95.75 92 ARG A CA 1
ATOM 672 C C . ARG A 1 92 ? 10.325 -0.590 0.311 1.00 95.75 92 ARG A C 1
ATOM 674 O O . ARG A 1 92 ? 11.176 0.025 0.947 1.00 95.75 92 ARG A O 1
ATOM 681 N N . ALA A 1 93 ? 9.506 0.006 -0.553 1.00 97.62 93 ALA A N 1
ATOM 682 C CA . ALA A 1 93 ? 9.543 1.438 -0.829 1.00 97.62 93 ALA A CA 1
ATOM 683 C C . ALA A 1 93 ? 8.207 2.109 -0.487 1.00 97.62 93 ALA A C 1
ATOM 685 O O . ALA A 1 93 ? 7.136 1.658 -0.894 1.00 97.62 93 ALA A O 1
ATOM 686 N N . LEU A 1 94 ? 8.285 3.216 0.250 1.00 98.19 94 LEU A N 1
ATOM 687 C CA . LEU A 1 94 ? 7.149 4.055 0.626 1.00 98.19 94 LEU A CA 1
ATOM 688 C C . LEU A 1 94 ? 7.409 5.488 0.161 1.00 98.19 94 LEU A C 1
ATOM 690 O O . LEU A 1 94 ? 8.511 6.008 0.331 1.00 98.19 94 LEU A O 1
ATOM 694 N N . SER A 1 95 ? 6.384 6.128 -0.392 1.00 97.50 95 SER A N 1
ATOM 695 C CA . SER A 1 95 ? 6.389 7.534 -0.789 1.00 97.50 95 SER A CA 1
ATOM 696 C C . SER A 1 95 ? 5.434 8.310 0.112 1.00 97.50 95 SER A C 1
ATOM 698 O O . SER A 1 95 ? 4.222 8.096 0.084 1.00 97.50 95 SER A O 1
ATOM 700 N N . LEU A 1 96 ? 5.988 9.185 0.951 1.00 96.81 96 LEU A N 1
ATOM 701 C CA . LEU A 1 96 ? 5.249 9.925 1.974 1.00 96.81 96 LEU A CA 1
ATOM 702 C C . LEU A 1 96 ? 5.831 11.323 2.195 1.00 96.81 96 LEU A C 1
ATOM 704 O O . LEU A 1 96 ? 7.009 11.583 1.934 1.00 96.81 96 LEU A O 1
ATOM 708 N N . ALA A 1 97 ? 5.001 12.222 2.721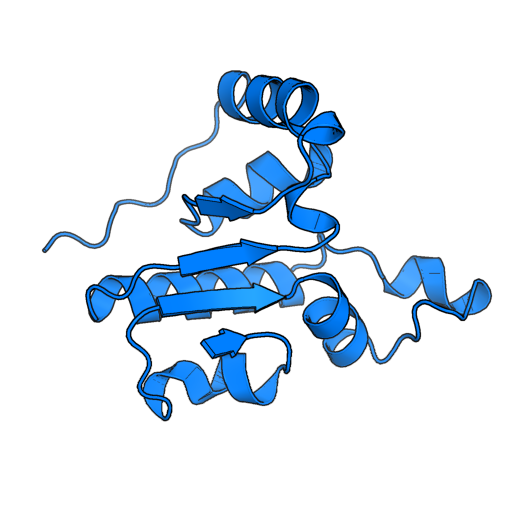 1.00 96.12 97 ALA A N 1
ATOM 709 C CA . ALA A 1 97 ? 5.413 13.581 3.047 1.00 96.12 97 ALA A CA 1
ATOM 710 C C . ALA A 1 97 ? 6.500 13.599 4.146 1.00 96.12 97 ALA A C 1
ATOM 712 O O . ALA A 1 97 ? 6.447 12.780 5.068 1.00 96.12 97 ALA A O 1
ATOM 713 N N . PRO A 1 98 ? 7.440 14.566 4.131 1.00 97.12 98 PRO A N 1
ATOM 714 C CA . PRO A 1 98 ? 8.519 14.657 5.121 1.00 97.12 98 PRO A CA 1
ATOM 715 C C . PRO A 1 98 ? 8.051 14.598 6.581 1.00 97.12 98 PRO A C 1
ATOM 717 O O . PRO A 1 98 ? 8.688 13.949 7.407 1.00 97.12 98 PRO A O 1
ATOM 720 N N . ALA A 1 99 ? 6.900 15.205 6.885 1.00 97.19 99 ALA A N 1
ATOM 721 C CA . ALA A 1 99 ? 6.322 15.230 8.228 1.00 97.19 99 ALA A CA 1
ATOM 722 C C . ALA A 1 99 ? 6.006 13.831 8.796 1.00 97.19 99 ALA A C 1
ATOM 724 O O . ALA A 1 99 ? 6.075 13.638 10.007 1.00 97.19 99 ALA A O 1
ATOM 725 N N . ALA A 1 100 ? 5.703 12.845 7.944 1.00 97.00 100 ALA A N 1
ATOM 726 C CA . ALA A 1 100 ? 5.400 11.478 8.372 1.00 97.00 100 ALA A CA 1
ATOM 727 C C . ALA A 1 100 ? 6.656 10.591 8.515 1.00 97.00 100 ALA A C 1
ATOM 729 O O . ALA A 1 100 ? 6.592 9.521 9.123 1.00 97.00 100 ALA A O 1
ATOM 730 N N . GLN A 1 101 ? 7.821 11.026 8.011 1.00 96.44 101 GLN A N 1
ATOM 731 C CA . GLN A 1 101 ? 9.025 10.184 7.940 1.00 96.44 101 GLN A CA 1
ATOM 732 C C . GLN A 1 101 ? 9.515 9.698 9.299 1.00 96.44 101 GLN A C 1
ATOM 734 O O . GLN A 1 101 ? 9.909 8.540 9.416 1.00 96.44 101 GLN A O 1
ATOM 739 N N . ALA A 1 102 ? 9.501 10.553 10.322 1.00 97.88 102 ALA A N 1
ATOM 740 C CA . ALA A 1 102 ? 9.987 10.178 11.648 1.00 97.88 102 ALA A CA 1
ATOM 741 C C . ALA A 1 102 ? 9.142 9.047 12.260 1.00 97.88 102 ALA A C 1
ATOM 743 O O . ALA A 1 102 ? 9.685 8.046 12.729 1.00 97.88 102 ALA A O 1
ATOM 744 N N . ALA A 1 103 ? 7.815 9.179 12.195 1.00 97.62 103 ALA A N 1
ATOM 745 C CA . ALA A 1 103 ? 6.886 8.193 12.734 1.00 97.62 103 ALA A CA 1
ATOM 746 C C . ALA A 1 103 ? 6.969 6.859 11.975 1.00 97.62 103 ALA A C 1
ATOM 748 O O . ALA A 1 103 ? 7.070 5.801 12.595 1.00 97.62 103 ALA A O 1
ATOM 749 N N . VAL A 1 104 ? 7.015 6.909 10.640 1.00 98.06 104 VAL A N 1
ATOM 750 C CA . VAL A 1 104 ? 7.144 5.715 9.791 1.00 98.06 104 VAL A CA 1
ATOM 751 C C . VAL A 1 104 ? 8.483 5.010 10.014 1.00 98.06 104 VAL A C 1
ATOM 753 O O . VAL A 1 104 ? 8.508 3.795 10.182 1.00 98.06 104 VAL A O 1
ATOM 756 N N . ARG A 1 105 ? 9.602 5.744 10.097 1.00 97.56 105 ARG A N 1
ATOM 757 C CA . ARG A 1 105 ? 10.920 5.155 10.401 1.00 97.56 105 ARG A CA 1
ATOM 758 C C . ARG A 1 105 ? 10.936 4.448 11.752 1.00 97.56 105 ARG A C 1
ATOM 760 O O . ARG A 1 105 ? 11.501 3.364 11.849 1.00 97.56 105 ARG A O 1
ATOM 767 N N . SER A 1 106 ? 10.307 5.037 12.768 1.00 97.44 106 SER A N 1
ATOM 768 C CA . SER A 1 106 ? 10.168 4.408 14.086 1.00 97.44 106 SER A CA 1
ATOM 769 C C . SER A 1 106 ? 9.372 3.099 14.005 1.00 97.44 106 SER A C 1
ATOM 771 O O . SER A 1 106 ? 9.798 2.082 14.544 1.00 97.44 106 SER A O 1
ATOM 773 N N . ALA A 1 107 ? 8.267 3.087 13.251 1.00 97.00 107 ALA A N 1
ATOM 774 C CA . ALA A 1 107 ? 7.469 1.880 13.034 1.00 97.00 107 ALA A CA 1
ATOM 775 C C . ALA A 1 107 ? 8.240 0.781 12.285 1.00 97.00 107 ALA A C 1
ATOM 777 O O . ALA A 1 107 ? 8.134 -0.388 12.648 1.00 97.00 107 ALA A O 1
ATOM 778 N N . ILE A 1 108 ? 9.051 1.148 11.284 1.00 96.69 108 ILE A N 1
ATOM 779 C CA . ILE A 1 108 ? 9.949 0.211 10.591 1.00 96.69 108 ILE A CA 1
ATOM 780 C C . ILE A 1 108 ? 10.987 -0.351 11.569 1.00 96.69 108 ILE A C 1
ATOM 782 O O . ILE A 1 108 ? 11.194 -1.558 11.608 1.00 96.69 108 ILE A O 1
ATOM 786 N N . ALA A 1 109 ? 11.621 0.500 12.381 1.00 95.75 109 ALA A N 1
ATOM 787 C CA . ALA A 1 109 ? 12.638 0.077 13.345 1.00 95.75 109 ALA A CA 1
ATOM 788 C C . ALA A 1 109 ? 12.080 -0.839 14.449 1.00 95.75 109 ALA A C 1
ATOM 790 O O . ALA A 1 109 ? 12.799 -1.692 14.960 1.00 95.75 109 ALA A O 1
ATOM 791 N N . GLY A 1 110 ? 10.806 -0.669 14.810 1.00 92.94 110 GLY A N 1
ATOM 792 C CA . GLY A 1 110 ? 10.105 -1.523 15.769 1.00 92.94 110 GLY A CA 1
ATOM 793 C C . GLY A 1 110 ? 9.538 -2.817 15.177 1.00 92.94 110 GLY A C 1
ATOM 794 O O . GLY A 1 110 ? 8.980 -3.626 15.919 1.00 92.94 110 GLY A O 1
ATOM 795 N N . PHE A 1 111 ? 9.638 -3.037 13.864 1.00 93.00 111 PHE A N 1
ATOM 796 C CA . PHE A 1 111 ? 9.101 -4.237 13.232 1.00 93.00 111 PHE A CA 1
ATOM 797 C C . PHE A 1 111 ? 9.908 -5.476 13.644 1.00 93.00 111 PHE A C 1
ATOM 799 O O . PHE A 1 111 ? 11.110 -5.552 13.417 1.00 93.00 111 PHE A O 1
ATOM 806 N N . SER A 1 112 ? 9.234 -6.457 14.248 1.00 88.06 112 SER A N 1
ATOM 807 C CA . SER A 1 112 ? 9.836 -7.728 14.698 1.00 88.06 112 SER A CA 1
ATOM 808 C C . SER A 1 112 ? 9.259 -8.959 13.988 1.00 88.06 112 SER A C 1
ATOM 810 O O . SER A 1 112 ? 9.510 -10.082 14.411 1.00 88.06 112 SER A O 1
ATOM 812 N N . GLY A 1 113 ? 8.433 -8.760 12.957 1.00 83.06 113 GLY A N 1
ATOM 813 C CA . GLY A 1 113 ? 7.848 -9.858 12.189 1.00 83.06 113 GLY A CA 1
ATOM 814 C C . GLY A 1 113 ? 8.836 -10.463 11.193 1.00 83.06 113 GLY A C 1
ATOM 815 O O . GLY A 1 113 ? 9.848 -9.853 10.846 1.00 83.06 113 GLY A O 1
ATOM 816 N N . GLU A 1 114 ? 8.516 -11.654 10.693 1.00 81.44 114 GLU A N 1
ATOM 817 C CA . GLU A 1 114 ? 9.251 -12.233 9.573 1.00 81.44 114 GLU A CA 1
ATOM 818 C C . GLU A 1 114 ? 8.934 -11.464 8.290 1.00 81.44 114 GLU A C 1
ATOM 820 O O . GLU A 1 114 ? 7.778 -11.206 7.943 1.00 81.44 114 GLU A O 1
ATOM 825 N N . LEU A 1 115 ? 9.991 -11.072 7.588 1.00 83.38 115 LEU A N 1
ATOM 826 C CA . LEU A 1 115 ? 9.874 -10.535 6.246 1.00 83.38 115 LEU A CA 1
ATOM 827 C C . LEU A 1 115 ? 9.682 -11.703 5.274 1.00 83.38 115 LEU A C 1
ATOM 829 O O . LEU A 1 115 ? 10.357 -12.720 5.434 1.00 83.38 115 LEU A O 1
ATOM 833 N N . PRO A 1 116 ? 8.819 -11.572 4.249 1.00 80.06 116 PRO A N 1
ATOM 834 C CA . PRO A 1 116 ? 8.743 -12.581 3.203 1.00 80.06 116 PRO A CA 1
ATOM 835 C C . PRO A 1 116 ? 10.125 -12.775 2.589 1.00 80.06 116 PRO A C 1
ATOM 837 O O . PRO A 1 116 ? 10.826 -11.781 2.356 1.00 80.06 116 PRO A O 1
ATOM 840 N N . GLU A 1 117 ? 10.495 -14.027 2.318 1.00 69.38 117 GLU A N 1
ATOM 841 C CA . GLU A 1 117 ? 11.686 -14.317 1.529 1.00 69.38 117 GLU A CA 1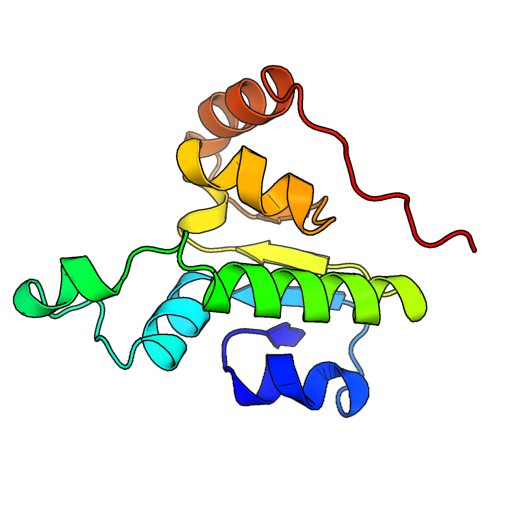
ATOM 842 C C . GLU A 1 117 ? 11.605 -13.515 0.230 1.00 69.38 117 GLU A C 1
ATOM 844 O O . GLU A 1 117 ? 10.587 -13.528 -0.471 1.00 69.38 117 GLU A O 1
ATOM 849 N N . SER A 1 118 ? 12.664 -12.763 -0.069 1.00 58.94 118 SER A N 1
ATOM 850 C CA . SER A 1 118 ? 12.812 -12.184 -1.397 1.00 58.94 118 SER A CA 1
ATOM 851 C C . SER A 1 118 ? 12.767 -13.341 -2.384 1.00 58.94 118 SER A C 1
ATOM 853 O O . SER A 1 118 ? 13.535 -14.292 -2.210 1.00 58.94 118 SER A O 1
ATOM 855 N N . ALA A 1 119 ? 11.882 -13.274 -3.384 1.00 53.12 119 ALA A N 1
ATOM 856 C CA . ALA A 1 119 ? 11.905 -14.213 -4.495 1.00 53.12 119 ALA A CA 1
ATOM 857 C C . ALA A 1 119 ? 13.352 -14.262 -5.001 1.00 53.12 119 ALA A C 1
ATOM 859 O O . ALA A 1 119 ? 13.893 -13.248 -5.439 1.00 53.12 119 ALA A O 1
ATOM 860 N N . SER A 1 120 ? 14.014 -15.394 -4.760 1.00 41.06 120 SER A N 1
ATOM 861 C CA . SER A 1 120 ? 15.421 -15.567 -5.095 1.00 41.06 120 SER A CA 1
ATOM 862 C C . SER A 1 120 ? 15.544 -15.437 -6.608 1.00 41.06 120 SER A C 1
ATOM 864 O O . SER A 1 120 ? 14.788 -16.087 -7.329 1.00 41.06 120 SER A O 1
ATOM 866 N N . ASN A 1 121 ? 16.434 -14.547 -7.047 1.00 43.44 121 ASN A N 1
ATOM 867 C CA . ASN A 1 121 ? 16.800 -14.376 -8.453 1.00 43.44 121 ASN A CA 1
ATOM 868 C C . ASN A 1 121 ? 17.416 -15.662 -9.013 1.00 43.44 121 ASN A C 1
ATOM 870 O O . ASN A 1 121 ? 18.260 -16.251 -8.295 1.00 43.44 121 ASN A O 1
#

Foldseek 3Di:
DEAQAVVCLVVVVVDDDLAYEYEQQSNQCNVQVHDPPDPVCVVSSPSPPPVNLVSLLSNLVVCLVVVHYYEYEDDLLLDLVNQLSNQQSVHDHYDDDPVSVVSNVVSVVPHPDDGPPRPDD

pLDDT: mean 92.83, std 9.42, range [41.06, 98.62]